Protein AF-A0A2W6DQT3-F1 (afdb_monomer_lite)

Radius of gyration: 21.98 Å; chains: 1; bounding box: 51×30×60 Å

Foldseek 3Di:
DPDLDDQPVPDPPDDPPPPVPDDDPVVVVVVVVVVVVSVVRVVVSVVVVLVVLVVVLVVLLVLDAPQDDRDPPRPDCCPDPVSLVVSLVSQQVSQQVNVPPVGPVCPSNVVSVVSVVRRD

Secondary structure (DSSP, 8-state):
----PPPTTS-TTS------S---TTTHHHHHHHHHHHHHHHHHHHHHHHHHHHHHHHHHHHTSPPSSS--TT-SS---SHHHHHHHHHHHHHHHHHHT-TT--TTHHHHHHHHHHHHH-

Structure (mmCIF, N/CA/C/O backbone):
data_AF-A0A2W6DQT3-F1
#
_entry.id   AF-A0A2W6DQT3-F1
#
loop_
_atom_site.group_PDB
_atom_site.id
_atom_site.type_symbol
_atom_site.label_atom_id
_atom_site.label_alt_id
_atom_site.label_comp_id
_atom_site.label_asym_id
_atom_site.label_entity_id
_atom_sit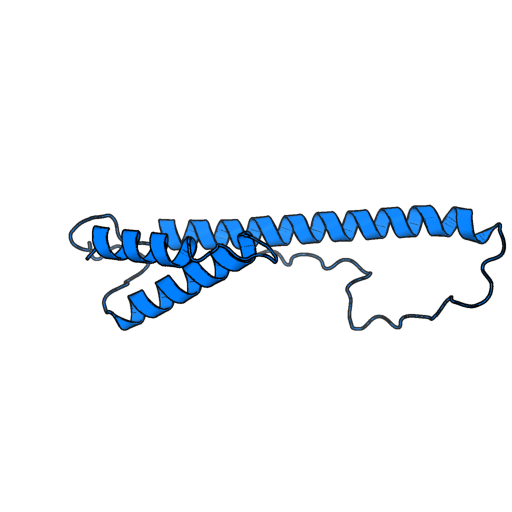e.label_seq_id
_atom_site.pdbx_PDB_ins_code
_atom_site.Cartn_x
_atom_site.Cartn_y
_atom_site.Cartn_z
_atom_site.occupancy
_atom_site.B_iso_or_equiv
_atom_site.auth_seq_id
_atom_site.auth_comp_id
_atom_site.auth_asym_id
_atom_site.auth_atom_id
_atom_site.pdbx_PDB_model_num
ATOM 1 N N . MET A 1 1 ? 1.498 -17.001 -1.749 1.00 50.97 1 MET A N 1
ATOM 2 C CA . MET A 1 1 ? 1.826 -15.772 -2.486 1.00 50.97 1 MET A CA 1
ATOM 3 C C . MET A 1 1 ? 2.850 -16.181 -3.510 1.00 50.97 1 MET A C 1
ATOM 5 O O . MET A 1 1 ? 3.895 -16.683 -3.109 1.00 50.97 1 MET A O 1
ATOM 9 N N . ASP A 1 2 ? 2.492 -16.089 -4.783 1.00 65.75 2 ASP A N 1
ATOM 10 C CA . ASP A 1 2 ? 3.450 -16.316 -5.859 1.00 65.75 2 ASP A CA 1
ATOM 11 C C . ASP A 1 2 ? 4.419 -15.129 -5.896 1.00 65.75 2 ASP A C 1
ATOM 13 O O . ASP A 1 2 ? 4.039 -13.994 -5.608 1.00 65.75 2 ASP A O 1
ATOM 17 N N . GLU A 1 3 ? 5.689 -15.400 -6.170 1.00 76.62 3 GLU A N 1
ATOM 18 C CA . GLU A 1 3 ? 6.731 -14.378 -6.208 1.00 76.62 3 GLU A CA 1
ATOM 19 C C . GLU A 1 3 ? 6.451 -13.388 -7.350 1.00 76.62 3 GLU A C 1
ATOM 21 O O . GLU A 1 3 ? 6.207 -13.799 -8.486 1.00 76.62 3 GLU A O 1
ATOM 26 N N . ILE A 1 4 ? 6.458 -12.080 -7.059 1.00 74.00 4 ILE A N 1
ATOM 27 C CA . ILE A 1 4 ? 6.251 -11.051 -8.085 1.00 74.00 4 ILE A CA 1
ATOM 28 C C . ILE A 1 4 ? 7.560 -10.934 -8.875 1.00 74.00 4 ILE A C 1
ATOM 30 O O . ILE A 1 4 ? 8.560 -10.488 -8.310 1.00 74.00 4 ILE A O 1
ATOM 34 N N . PRO A 1 5 ? 7.590 -11.314 -10.164 1.00 75.88 5 PRO A N 1
ATOM 35 C CA . PRO A 1 5 ? 8.828 -11.315 -10.927 1.00 75.88 5 PRO A CA 1
ATOM 36 C C . PRO A 1 5 ? 9.336 -9.881 -11.099 1.00 75.88 5 PRO A C 1
ATOM 38 O O . PRO A 1 5 ? 8.627 -9.024 -11.633 1.00 75.88 5 PRO A O 1
ATOM 41 N N . VAL A 1 6 ? 10.562 -9.633 -10.641 1.00 77.31 6 VAL A N 1
ATOM 42 C CA . VAL A 1 6 ? 11.218 -8.325 -10.727 1.00 77.31 6 VAL A CA 1
ATOM 43 C C . VAL A 1 6 ? 11.706 -8.094 -12.165 1.00 77.31 6 VAL A C 1
ATOM 45 O O . VAL A 1 6 ? 12.397 -8.956 -12.711 1.00 77.31 6 VAL A O 1
ATOM 48 N N . PRO A 1 7 ? 11.384 -6.948 -12.797 1.00 77.56 7 PRO A N 1
ATOM 49 C CA . PRO A 1 7 ? 11.905 -6.593 -14.112 1.00 77.56 7 PRO A CA 1
ATOM 50 C C . PRO A 1 7 ? 13.430 -6.606 -14.140 1.00 77.56 7 PRO A C 1
ATOM 52 O O . PRO A 1 7 ? 14.082 -6.080 -13.238 1.00 77.56 7 PRO A O 1
ATOM 55 N N . HIS A 1 8 ? 14.009 -7.101 -15.233 1.00 72.88 8 HIS A N 1
ATOM 56 C CA . HIS A 1 8 ? 15.462 -7.244 -15.386 1.00 72.88 8 HIS A CA 1
ATOM 57 C C . HIS A 1 8 ? 16.257 -5.926 -15.283 1.00 72.88 8 HIS A C 1
ATOM 59 O O . HIS A 1 8 ? 17.477 -5.947 -15.116 1.00 72.88 8 HIS A O 1
ATOM 65 N N . MET A 1 9 ? 15.608 -4.766 -15.427 1.00 68.00 9 MET A N 1
ATOM 66 C CA . MET A 1 9 ? 16.245 -3.459 -15.212 1.00 68.00 9 MET A CA 1
ATOM 67 C C . MET A 1 9 ? 16.345 -3.039 -13.743 1.00 68.00 9 MET A C 1
ATOM 69 O O . MET A 1 9 ? 17.142 -2.158 -13.435 1.00 68.00 9 MET A O 1
ATOM 73 N N . LEU A 1 10 ? 15.531 -3.619 -12.862 1.00 66.62 10 LEU A N 1
ATOM 74 C CA . LEU A 1 10 ? 15.482 -3.285 -11.437 1.00 66.62 10 LEU A CA 1
ATOM 75 C C . LEU A 1 10 ? 16.276 -4.282 -10.579 1.00 66.62 10 LEU A C 1
ATOM 77 O O . LEU A 1 10 ? 16.269 -4.171 -9.356 1.00 66.62 10 LEU A O 1
ATOM 81 N N . ASP A 1 11 ? 16.953 -5.239 -11.215 1.00 70.56 11 ASP A N 1
ATOM 82 C CA . ASP A 1 11 ? 17.816 -6.219 -10.564 1.00 70.56 11 ASP A CA 1
ATOM 83 C C . ASP A 1 11 ? 19.112 -5.546 -10.050 1.00 70.56 11 ASP A C 1
ATOM 85 O O . ASP A 1 11 ? 19.916 -5.074 -10.865 1.00 70.56 11 ASP A O 1
ATOM 89 N N . PRO A 1 12 ? 19.330 -5.476 -8.720 1.00 59.38 12 PRO A N 1
ATOM 90 C CA . PRO A 1 12 ? 20.495 -4.820 -8.130 1.00 59.38 12 PRO A CA 1
ATOM 91 C C . PRO A 1 12 ? 21.811 -5.573 -8.377 1.00 59.38 12 PRO A C 1
ATOM 93 O O . PRO A 1 12 ? 22.876 -4.960 -8.282 1.00 59.38 12 PRO A O 1
ATOM 96 N N . ASP A 1 13 ? 21.757 -6.864 -8.715 1.00 66.94 13 ASP A N 1
ATOM 97 C CA . ASP A 1 13 ? 22.940 -7.703 -8.944 1.00 66.94 13 ASP A CA 1
ATOM 98 C C . ASP A 1 13 ? 23.431 -7.636 -10.399 1.00 66.94 13 ASP A C 1
ATOM 100 O O . ASP A 1 13 ? 24.479 -8.190 -10.760 1.00 66.94 13 ASP A O 1
ATOM 104 N N . ARG A 1 14 ? 22.707 -6.915 -11.262 1.00 56.62 14 ARG A N 1
ATOM 105 C CA . ARG A 1 14 ? 23.090 -6.751 -12.658 1.00 56.62 14 ARG A CA 1
ATOM 106 C C . ARG A 1 14 ? 24.234 -5.747 -12.790 1.00 56.62 14 ARG A C 1
ATOM 108 O O . ARG A 1 14 ? 24.107 -4.564 -12.483 1.00 56.62 14 ARG A O 1
ATOM 115 N N . LEU A 1 15 ? 25.345 -6.202 -13.371 1.00 49.56 15 LEU A N 1
ATOM 116 C CA . LEU A 1 15 ? 26.409 -5.323 -13.856 1.00 49.56 15 LEU A CA 1
ATOM 117 C C . LEU A 1 15 ? 25.833 -4.364 -14.908 1.00 49.56 15 LEU A C 1
ATOM 119 O O . LEU A 1 15 ? 25.574 -4.756 -16.049 1.00 49.56 15 LEU A O 1
ATOM 123 N N . VAL A 1 16 ? 25.641 -3.099 -14.530 1.00 55.34 16 VAL A N 1
ATOM 124 C CA . VAL A 1 16 ? 25.334 -2.015 -15.468 1.00 55.34 16 VAL A CA 1
ATOM 125 C C . VAL A 1 16 ? 26.576 -1.797 -16.325 1.00 55.34 16 VAL A C 1
ATOM 127 O O . VAL A 1 16 ? 27.489 -1.051 -15.969 1.00 55.34 16 VAL A O 1
ATOM 130 N N . VAL A 1 17 ? 26.648 -2.496 -17.456 1.00 54.97 17 VAL A N 1
ATOM 131 C CA . VAL A 1 17 ? 27.634 -2.191 -18.489 1.00 54.97 17 VAL A CA 1
ATOM 132 C C . VAL A 1 17 ? 27.280 -0.798 -19.001 1.00 54.97 17 VAL A C 1
ATOM 134 O O . VAL A 1 17 ? 26.250 -0.604 -19.640 1.00 54.97 17 VAL A O 1
ATOM 137 N N . ASN A 1 18 ? 28.091 0.196 -18.636 1.00 46.25 18 ASN A N 1
ATOM 138 C CA . ASN A 1 18 ? 27.962 1.572 -19.106 1.00 46.25 18 ASN A CA 1
ATOM 139 C C . ASN A 1 18 ? 28.207 1.613 -20.623 1.00 46.25 18 ASN A C 1
ATOM 141 O O . ASN A 1 18 ? 29.304 1.936 -21.073 1.00 46.25 18 ASN A O 1
ATOM 145 N N . SER A 1 19 ? 27.179 1.339 -21.421 1.00 52.25 19 SER A N 1
ATOM 146 C CA . SER A 1 19 ? 27.171 1.544 -22.875 1.00 52.25 19 SER A CA 1
ATOM 147 C C . SER A 1 19 ? 27.017 3.032 -23.216 1.00 52.25 19 SER A C 1
ATOM 149 O O . SER A 1 19 ? 26.178 3.419 -24.015 1.00 52.25 19 SER A O 1
ATOM 151 N N . ARG A 1 20 ? 27.763 3.914 -22.540 1.00 51.09 20 ARG A N 1
ATOM 152 C CA . ARG A 1 20 ? 27.686 5.371 -22.752 1.00 51.09 20 ARG A CA 1
ATOM 153 C C . ARG A 1 20 ? 28.693 5.880 -23.790 1.00 51.09 20 ARG A C 1
ATOM 155 O O . ARG A 1 20 ? 28.762 7.085 -24.008 1.00 51.09 20 ARG A O 1
ATOM 162 N N . GLY A 1 21 ? 29.473 4.987 -24.395 1.00 49.69 21 GLY A N 1
ATOM 163 C CA . GLY A 1 21 ? 30.386 5.290 -25.494 1.00 49.69 21 GLY A CA 1
ATOM 164 C C . GLY A 1 21 ? 29.918 4.596 -26.768 1.00 49.69 21 GLY A C 1
ATOM 165 O O . GLY A 1 21 ? 29.832 3.375 -26.779 1.00 49.69 21 GLY A O 1
ATOM 166 N N . ASP A 1 22 ? 29.638 5.392 -27.798 1.00 50.28 22 ASP A N 1
ATOM 167 C CA . ASP A 1 22 ? 29.452 4.999 -29.201 1.00 50.28 22 ASP A CA 1
ATOM 168 C C . ASP A 1 22 ? 28.248 4.104 -29.540 1.00 50.28 22 ASP A C 1
ATOM 170 O O . ASP A 1 22 ? 28.409 2.962 -29.950 1.00 50.28 22 ASP A O 1
ATOM 174 N N . PHE A 1 23 ? 27.034 4.663 -29.490 1.00 51.94 23 PHE A N 1
ATOM 175 C CA . PHE A 1 23 ? 25.942 4.150 -30.326 1.00 51.94 23 PHE A CA 1
ATOM 176 C C . PHE A 1 23 ? 25.968 4.890 -31.664 1.00 51.94 23 PHE A C 1
ATOM 178 O O . PHE A 1 23 ? 25.593 6.063 -31.746 1.00 51.94 23 PHE A O 1
ATOM 185 N N . ALA A 1 24 ? 26.456 4.223 -32.707 1.00 55.69 24 ALA A N 1
ATOM 186 C CA . ALA A 1 24 ? 26.264 4.681 -34.079 1.00 55.69 24 ALA A CA 1
ATOM 187 C C . ALA A 1 24 ? 24.774 4.549 -34.461 1.00 55.69 24 ALA A C 1
ATOM 189 O O . ALA A 1 24 ? 24.060 3.738 -33.876 1.00 55.69 24 ALA A O 1
ATOM 190 N N . ASP A 1 25 ? 24.299 5.295 -35.466 1.00 56.62 25 ASP A N 1
ATOM 191 C CA . ASP A 1 25 ? 22.885 5.344 -35.911 1.00 56.62 25 ASP A CA 1
ATOM 192 C C . ASP A 1 25 ? 22.205 3.969 -36.136 1.00 56.62 25 ASP A C 1
ATOM 194 O O . ASP A 1 25 ? 20.979 3.884 -36.133 1.00 56.62 25 ASP A O 1
ATOM 198 N N . HIS A 1 26 ? 22.965 2.882 -36.328 1.00 52.19 26 HIS A N 1
ATOM 199 C CA . HIS A 1 26 ? 22.420 1.521 -36.453 1.00 52.19 26 HIS A CA 1
ATOM 200 C C . HIS A 1 26 ? 21.992 0.887 -35.117 1.00 52.19 26 HIS A C 1
ATOM 202 O O . HIS A 1 26 ? 21.087 0.057 -35.120 1.00 52.19 26 HIS A O 1
ATOM 208 N N . ASP A 1 27 ? 22.553 1.310 -33.982 1.00 57.47 27 ASP A N 1
ATOM 209 C CA . ASP A 1 27 ? 22.214 0.756 -32.663 1.00 57.47 27 ASP A CA 1
ATOM 210 C C . ASP A 1 27 ? 20.935 1.370 -32.070 1.00 57.47 27 ASP A C 1
ATOM 212 O O . ASP A 1 27 ? 20.284 0.772 -31.212 1.00 57.47 27 ASP A O 1
ATOM 216 N N . GLN A 1 28 ? 20.516 2.551 -32.542 1.00 58.19 28 GLN A N 1
ATOM 217 C CA . GLN A 1 28 ? 19.268 3.180 -32.090 1.00 58.19 28 GLN A CA 1
ATOM 218 C C . GLN A 1 28 ? 18.028 2.351 -32.447 1.00 58.19 28 GLN A C 1
ATOM 220 O O . GLN A 1 28 ? 17.070 2.326 -31.671 1.00 58.19 28 GLN A O 1
ATOM 225 N N . ALA A 1 29 ? 18.047 1.657 -33.591 1.00 63.34 29 ALA A N 1
ATOM 226 C CA . ALA A 1 29 ? 16.924 0.843 -34.050 1.00 63.34 29 ALA A CA 1
ATOM 227 C C . ALA A 1 29 ? 16.665 -0.378 -33.148 1.00 63.34 29 ALA A C 1
ATOM 229 O O . ALA A 1 29 ? 15.515 -0.788 -33.005 1.00 63.34 29 ALA A O 1
ATOM 230 N N . GLU A 1 30 ? 17.703 -0.926 -32.510 1.00 66.44 30 GLU A N 1
ATOM 231 C CA . GLU A 1 30 ? 17.581 -2.028 -31.544 1.00 66.44 30 GLU A CA 1
ATOM 232 C C . GLU A 1 30 ? 17.394 -1.517 -30.106 1.00 66.44 30 GLU A C 1
ATOM 234 O O . GLU A 1 30 ? 16.673 -2.123 -29.313 1.00 66.44 30 GLU A O 1
ATOM 239 N N . PHE A 1 31 ? 17.965 -0.356 -29.769 1.00 71.38 31 PHE A N 1
ATOM 240 C CA . PHE A 1 31 ? 17.853 0.238 -28.436 1.00 71.38 31 PHE A CA 1
ATOM 241 C C . PHE A 1 31 ? 16.427 0.683 -28.080 1.00 71.38 31 PHE A C 1
ATOM 243 O O . PHE A 1 31 ? 15.979 0.464 -26.952 1.00 71.38 31 PHE A O 1
ATOM 250 N N . VAL A 1 32 ? 15.698 1.297 -29.019 1.00 76.88 32 VAL A N 1
ATOM 251 C CA . VAL A 1 32 ? 14.342 1.815 -28.758 1.00 76.88 32 VAL A CA 1
ATOM 252 C C . VAL A 1 32 ? 13.366 0.698 -28.347 1.00 76.88 32 VAL A C 1
ATOM 254 O O . VAL A 1 32 ? 12.770 0.826 -27.276 1.00 76.88 32 VAL A O 1
ATOM 257 N N . PRO A 1 33 ? 13.253 -0.432 -29.077 1.00 80.38 33 PRO A N 1
ATOM 258 C CA . PRO A 1 33 ? 12.417 -1.558 -28.654 1.00 80.38 33 PRO A CA 1
ATOM 259 C C . PRO A 1 33 ? 12.805 -2.137 -27.287 1.00 80.38 33 PRO A C 1
ATOM 261 O O . PRO A 1 33 ? 11.936 -2.542 -26.513 1.00 80.38 33 PRO A O 1
ATOM 264 N N . HIS A 1 34 ? 14.102 -2.172 -26.961 1.00 77.56 34 HIS A N 1
ATOM 265 C CA . HIS A 1 34 ? 14.566 -2.634 -25.652 1.00 77.56 34 HIS A CA 1
ATOM 266 C C . HIS A 1 34 ? 14.136 -1.697 -24.521 1.00 77.56 34 HIS A C 1
ATOM 268 O O . HIS A 1 34 ? 13.682 -2.173 -23.478 1.00 77.56 34 HIS A O 1
ATOM 274 N N . LEU A 1 35 ? 14.231 -0.383 -24.729 1.00 79.56 35 LEU A N 1
ATOM 275 C CA . LEU A 1 35 ? 13.775 0.612 -23.763 1.00 79.56 35 LEU A CA 1
ATOM 276 C C . LEU A 1 35 ? 12.252 0.566 -23.580 1.00 79.56 35 LEU A C 1
ATOM 278 O O . LEU A 1 35 ? 11.776 0.582 -22.447 1.00 79.56 35 LEU A O 1
ATOM 282 N N . GLU A 1 36 ? 11.491 0.468 -24.672 1.00 84.06 36 GLU A N 1
ATOM 283 C CA . GLU A 1 36 ? 10.031 0.328 -24.629 1.00 84.06 36 GLU A CA 1
ATOM 284 C C . GLU A 1 36 ? 9.610 -0.922 -23.855 1.00 84.06 36 GLU A C 1
ATOM 286 O O . GLU A 1 36 ? 8.735 -0.851 -22.988 1.00 84.06 36 GLU A O 1
ATOM 291 N N . ASN A 1 37 ? 10.263 -2.059 -24.119 1.00 83.19 37 ASN A N 1
ATOM 292 C CA . ASN A 1 37 ? 9.974 -3.292 -23.399 1.00 83.19 37 ASN A CA 1
ATOM 293 C C . ASN A 1 37 ? 10.261 -3.147 -21.901 1.00 83.19 37 ASN A C 1
ATOM 295 O O . ASN A 1 37 ? 9.439 -3.527 -21.072 1.00 83.19 37 ASN A O 1
ATOM 299 N N . ALA A 1 38 ? 11.394 -2.546 -21.550 1.00 80.75 38 ALA A N 1
ATOM 300 C CA . ALA A 1 38 ? 11.784 -2.394 -20.161 1.00 80.75 38 ALA A CA 1
ATOM 301 C C . ALA A 1 38 ? 10.911 -1.388 -19.388 1.00 80.75 38 ALA A C 1
ATOM 303 O O . ALA A 1 38 ? 10.615 -1.597 -18.208 1.00 80.75 38 ALA A O 1
ATOM 304 N N . LEU A 1 39 ? 10.455 -0.318 -20.049 1.00 86.56 39 LEU A N 1
ATOM 305 C CA . LEU A 1 39 ? 9.451 0.597 -19.504 1.00 86.56 39 LEU A CA 1
ATOM 306 C C . LEU A 1 39 ? 8.129 -0.130 -19.256 1.00 86.56 39 LEU A C 1
ATOM 308 O O . LEU A 1 39 ? 7.567 -0.013 -18.169 1.00 86.56 39 LEU A O 1
ATOM 312 N N . ARG A 1 40 ? 7.665 -0.926 -20.226 1.00 89.06 40 ARG A N 1
ATOM 313 C CA . ARG A 1 40 ? 6.445 -1.726 -20.087 1.00 89.06 40 ARG A CA 1
ATOM 314 C C . ARG A 1 40 ? 6.536 -2.701 -18.914 1.00 89.06 40 ARG A C 1
ATOM 316 O O . ARG A 1 40 ? 5.654 -2.681 -18.063 1.00 89.06 40 ARG A O 1
ATOM 323 N N . GLU A 1 41 ? 7.606 -3.491 -18.830 1.00 86.62 41 GLU A N 1
ATOM 324 C CA . GLU A 1 41 ? 7.825 -4.435 -17.724 1.00 86.62 41 GLU A CA 1
ATOM 325 C C . GLU A 1 41 ? 7.839 -3.723 -16.365 1.00 86.62 41 GLU A C 1
ATOM 327 O O . GLU A 1 41 ? 7.237 -4.198 -15.403 1.00 86.62 41 GLU A O 1
ATOM 332 N N . SER A 1 42 ? 8.468 -2.547 -16.287 1.00 86.19 42 SER A N 1
ATOM 333 C CA . SER A 1 42 ? 8.516 -1.748 -15.056 1.00 86.19 42 SER A CA 1
ATOM 334 C C . SER A 1 42 ? 7.138 -1.210 -14.660 1.00 86.19 42 SER A C 1
ATOM 336 O O . SER A 1 42 ? 6.776 -1.250 -13.483 1.00 86.19 42 SER A O 1
ATOM 338 N N . CYS A 1 43 ? 6.344 -0.742 -15.627 1.00 89.69 43 CYS A N 1
ATOM 339 C CA . CYS A 1 43 ? 4.970 -0.307 -15.387 1.00 89.69 43 CYS A CA 1
ATOM 340 C C . CYS A 1 43 ? 4.071 -1.468 -14.943 1.00 89.69 43 CYS A C 1
ATOM 342 O O . CYS A 1 43 ? 3.311 -1.309 -13.990 1.00 89.69 43 CYS A O 1
ATOM 344 N N . GLU A 1 44 ? 4.169 -2.631 -15.589 1.00 91.25 44 GLU A N 1
ATOM 345 C CA . GLU A 1 44 ? 3.409 -3.830 -15.212 1.00 91.25 44 GLU A CA 1
ATOM 346 C C . GLU A 1 44 ? 3.779 -4.313 -13.805 1.00 91.25 44 GLU A C 1
ATOM 348 O O . GLU A 1 44 ? 2.900 -4.638 -13.006 1.00 91.25 44 GLU A O 1
ATOM 353 N N . TYR A 1 45 ? 5.069 -4.310 -13.469 1.00 87.25 45 TYR A N 1
ATOM 354 C CA . TYR A 1 45 ? 5.541 -4.638 -12.128 1.00 87.25 45 TYR A CA 1
ATOM 355 C C . TYR A 1 45 ? 5.010 -3.660 -11.075 1.00 87.25 45 TYR A C 1
ATOM 357 O O . TYR A 1 45 ? 4.456 -4.088 -10.062 1.00 87.25 45 TYR A O 1
ATOM 365 N N . GLY A 1 46 ? 5.097 -2.352 -11.338 1.00 88.44 46 GLY A N 1
ATOM 366 C CA . GLY A 1 46 ? 4.541 -1.324 -10.457 1.00 88.44 46 GLY A CA 1
ATOM 367 C C . GLY A 1 46 ? 3.031 -1.481 -10.254 1.00 88.44 46 GLY A C 1
ATOM 368 O O . GLY A 1 46 ? 2.549 -1.386 -9.128 1.00 88.44 46 GLY A O 1
ATOM 369 N N . GLN A 1 47 ? 2.287 -1.804 -11.317 1.00 90.12 47 GLN A N 1
ATOM 370 C CA . GLN A 1 47 ? 0.858 -2.101 -11.218 1.00 90.12 47 GLN A CA 1
ATOM 371 C C . GLN A 1 47 ? 0.595 -3.325 -10.339 1.00 90.12 47 GLN A C 1
ATOM 373 O O . GLN A 1 47 ? -0.288 -3.264 -9.490 1.00 90.12 47 GLN A O 1
ATOM 378 N N . ARG A 1 48 ? 1.347 -4.421 -10.488 1.00 91.12 48 ARG A N 1
ATOM 379 C CA . ARG A 1 48 ? 1.171 -5.611 -9.634 1.00 91.12 48 ARG A CA 1
ATOM 380 C C . ARG A 1 48 ? 1.426 -5.298 -8.164 1.00 91.12 48 ARG A C 1
ATOM 382 O O . ARG A 1 48 ? 0.589 -5.634 -7.335 1.00 91.12 48 ARG A O 1
ATOM 389 N N . LEU A 1 49 ? 2.516 -4.595 -7.852 1.00 89.81 49 LEU A N 1
ATOM 390 C CA . LEU A 1 49 ? 2.808 -4.160 -6.482 1.00 89.81 49 LEU A CA 1
ATOM 391 C C . LEU A 1 49 ? 1.677 -3.312 -5.896 1.00 89.81 49 LEU A C 1
ATOM 393 O O . LEU A 1 49 ? 1.289 -3.512 -4.749 1.00 89.81 49 LEU A O 1
ATOM 397 N N . TRP A 1 50 ? 1.130 -2.394 -6.692 1.00 91.31 50 TRP A N 1
ATOM 398 C CA . TRP A 1 50 ? 0.001 -1.571 -6.273 1.00 91.31 50 TRP A CA 1
ATOM 399 C C . TRP A 1 50 ? -1.228 -2.410 -5.908 1.00 91.31 50 TRP A C 1
ATOM 401 O O . TRP A 1 50 ? -1.821 -2.200 -4.854 1.00 91.31 50 TRP A O 1
ATOM 411 N N . HIS A 1 51 ? -1.592 -3.379 -6.753 1.00 92.81 51 HIS A N 1
ATOM 412 C CA . HIS A 1 51 ? -2.740 -4.256 -6.503 1.00 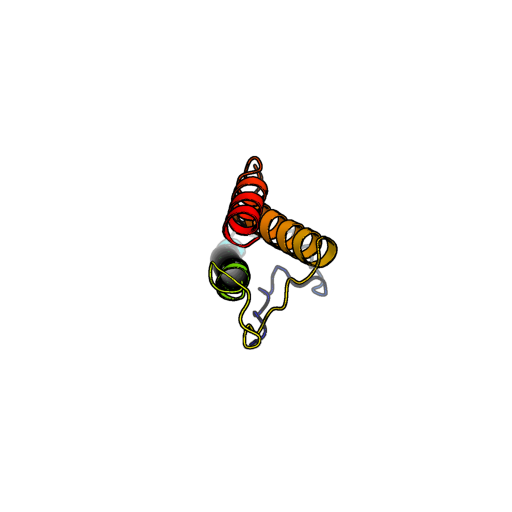92.81 51 HIS A CA 1
ATOM 413 C C . HIS A 1 51 ? -2.533 -5.138 -5.266 1.00 92.81 51 HIS A C 1
ATOM 415 O O . HIS A 1 51 ? -3.470 -5.325 -4.497 1.00 92.81 51 HIS A O 1
ATOM 421 N N . GLU A 1 52 ? -1.321 -5.646 -5.042 1.00 92.31 52 GLU A N 1
ATOM 422 C CA . GLU A 1 52 ? -1.003 -6.441 -3.850 1.00 92.31 52 GLU A CA 1
ATOM 423 C C . GLU A 1 52 ? -1.086 -5.597 -2.568 1.00 92.31 52 GLU A C 1
ATOM 425 O O . GLU A 1 52 ? -1.676 -6.027 -1.578 1.00 92.31 52 GLU A O 1
ATOM 430 N N . LEU A 1 53 ? -0.576 -4.359 -2.581 1.00 91.56 53 LEU A N 1
ATOM 431 C CA . LEU A 1 53 ? -0.713 -3.440 -1.443 1.00 91.56 53 LEU A CA 1
ATOM 432 C C . LEU A 1 53 ? -2.180 -3.090 -1.157 1.00 91.56 53 LEU A C 1
ATOM 434 O O . LEU A 1 53 ? -2.585 -3.049 0.007 1.00 91.56 53 LEU A O 1
ATOM 438 N N . ASP A 1 54 ? -2.982 -2.874 -2.200 1.00 92.25 54 ASP A N 1
ATOM 439 C CA . ASP A 1 54 ? -4.418 -2.635 -2.057 1.00 92.25 54 ASP A CA 1
ATOM 440 C C . ASP A 1 54 ? -5.156 -3.866 -1.506 1.00 92.25 54 ASP A C 1
ATOM 442 O O . ASP A 1 54 ? -5.993 -3.742 -0.612 1.00 92.25 54 ASP A O 1
ATOM 446 N N . ALA A 1 55 ? -4.782 -5.071 -1.946 1.00 92.25 55 ALA A N 1
ATOM 447 C CA . ALA A 1 55 ? -5.315 -6.318 -1.406 1.00 92.25 55 ALA A CA 1
ATOM 448 C C . ALA A 1 55 ? -4.984 -6.489 0.086 1.00 92.25 55 ALA A C 1
ATOM 450 O O . ALA A 1 55 ? -5.847 -6.905 0.860 1.00 92.25 55 ALA A O 1
ATOM 451 N N . VAL A 1 56 ? -3.775 -6.115 0.524 1.00 91.06 56 VAL A N 1
ATOM 452 C CA . VAL A 1 56 ? -3.412 -6.110 1.953 1.00 91.06 56 VAL A CA 1
ATOM 453 C C . VAL A 1 56 ? -4.237 -5.080 2.727 1.00 91.06 56 VAL A C 1
ATOM 455 O O . VAL A 1 56 ? -4.722 -5.390 3.816 1.00 91.06 56 VAL A O 1
ATOM 458 N N . ARG A 1 57 ? -4.444 -3.875 2.180 1.00 91.19 57 ARG A N 1
ATOM 459 C CA . ARG A 1 57 ? -5.320 -2.864 2.794 1.00 91.19 57 ARG A CA 1
ATOM 460 C C . ARG A 1 57 ? -6.748 -3.393 2.964 1.00 91.19 57 ARG A C 1
ATOM 462 O O . ARG A 1 57 ? -7.315 -3.264 4.047 1.00 91.19 57 ARG A O 1
ATOM 469 N N . ALA A 1 58 ? -7.301 -4.027 1.931 1.00 89.81 58 ALA A N 1
ATOM 470 C CA . ALA A 1 58 ? -8.624 -4.644 1.980 1.00 89.81 58 ALA A CA 1
ATOM 471 C C . ALA A 1 58 ? -8.687 -5.788 3.006 1.00 89.81 58 ALA A C 1
ATOM 473 O O . ALA A 1 58 ? -9.622 -5.847 3.802 1.00 89.81 58 ALA A O 1
ATOM 474 N N . TYR A 1 59 ? -7.665 -6.647 3.049 1.00 89.00 59 TYR A N 1
ATOM 475 C CA . TYR A 1 59 ? -7.554 -7.713 4.043 1.00 89.00 59 TYR A CA 1
ATOM 476 C C . TYR A 1 59 ? -7.539 -7.164 5.474 1.00 89.00 59 TYR A C 1
ATOM 478 O O . TYR A 1 59 ? -8.213 -7.708 6.342 1.00 89.00 59 TYR A O 1
ATOM 486 N N . LEU A 1 60 ? -6.811 -6.073 5.738 1.00 88.50 60 LEU A N 1
ATOM 487 C CA . LEU A 1 60 ? -6.776 -5.470 7.072 1.00 88.50 60 LEU A CA 1
ATOM 488 C C . LEU A 1 60 ? -8.162 -5.023 7.545 1.00 88.50 60 LEU A C 1
ATOM 490 O O . LEU A 1 60 ? -8.454 -5.204 8.725 1.00 88.50 60 LEU A O 1
ATOM 494 N N . LEU A 1 61 ? -9.003 -4.495 6.652 1.00 87.19 61 LEU A N 1
ATOM 495 C CA . LEU A 1 61 ? -10.389 -4.124 6.960 1.00 87.19 61 LEU A CA 1
ATOM 496 C C . LEU A 1 61 ? -11.293 -5.345 7.141 1.00 87.19 61 LEU A C 1
ATOM 498 O O . LEU A 1 61 ? -12.048 -5.402 8.109 1.00 87.19 61 LEU A O 1
ATOM 502 N N . ASP A 1 62 ? -11.202 -6.325 6.240 1.00 85.06 62 ASP A N 1
ATOM 503 C CA . ASP A 1 62 ? -12.009 -7.553 6.293 1.00 85.06 62 ASP A CA 1
ATOM 504 C C . ASP A 1 62 ? -11.681 -8.405 7.528 1.00 85.06 62 ASP A C 1
ATOM 506 O O . ASP A 1 62 ? -12.538 -9.066 8.107 1.00 85.06 62 ASP A O 1
ATOM 510 N N . SER A 1 63 ? -10.433 -8.328 7.988 1.00 82.31 63 SER A N 1
ATOM 511 C CA . SER A 1 63 ? -9.972 -9.032 9.178 1.00 82.31 63 SER A CA 1
ATOM 512 C C . SER A 1 63 ? -10.509 -8.449 10.490 1.00 82.31 63 SER A C 1
ATOM 514 O O . SER A 1 63 ? -10.423 -9.110 11.528 1.00 82.31 63 SER A O 1
ATOM 516 N N . LEU A 1 64 ? -11.059 -7.229 10.473 1.00 81.25 64 LEU A N 1
ATOM 517 C CA . LEU A 1 64 ? -11.597 -6.601 11.674 1.00 81.25 64 LEU A CA 1
ATOM 518 C C . LEU A 1 64 ? -12.819 -7.371 12.201 1.00 81.25 64 LEU A C 1
ATOM 520 O O . LEU A 1 64 ? -13.700 -7.747 11.424 1.00 81.25 64 LEU A O 1
ATOM 524 N N . PRO A 1 65 ? -12.950 -7.528 13.532 1.00 73.44 65 PRO A N 1
ATOM 525 C CA . PRO A 1 65 ? -14.112 -8.184 14.123 1.00 73.44 65 PRO A CA 1
ATOM 526 C C . PRO A 1 65 ? -15.393 -7.426 13.755 1.00 73.44 65 PRO A C 1
ATOM 528 O O . PRO A 1 65 ? -15.365 -6.194 13.763 1.00 73.44 65 PRO A O 1
ATOM 531 N N . PRO A 1 66 ? -16.514 -8.108 13.453 1.00 71.12 66 PRO A N 1
ATOM 532 C CA . PRO A 1 66 ? -17.758 -7.450 13.057 1.00 71.12 66 PRO A CA 1
ATOM 533 C C . PRO A 1 66 ? -18.172 -6.378 14.072 1.00 71.12 66 PRO A C 1
ATOM 535 O O . PRO A 1 66 ? -17.962 -6.547 15.272 1.00 71.12 66 PRO A O 1
ATOM 538 N N . ALA A 1 67 ? -18.763 -5.280 13.590 1.00 65.25 67 ALA A N 1
ATOM 539 C CA . ALA A 1 67 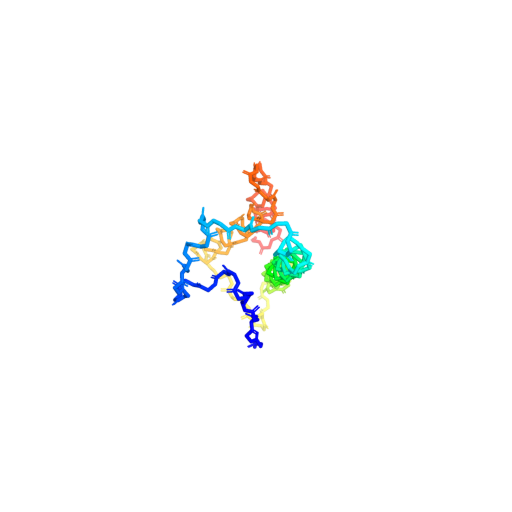? -19.209 -4.183 14.446 1.00 65.25 67 ALA A CA 1
ATOM 540 C C . ALA A 1 67 ? -20.195 -4.695 15.515 1.00 65.25 67 ALA A C 1
ATOM 542 O O . ALA A 1 67 ? -21.259 -5.224 15.187 1.00 65.25 67 ALA A O 1
ATOM 543 N N . GLY A 1 68 ? -19.821 -4.563 16.791 1.00 61.12 68 GLY A N 1
ATOM 544 C CA . GLY A 1 68 ? -20.558 -5.117 17.927 1.00 61.12 68 GLY A CA 1
ATOM 545 C C . GLY A 1 68 ? -19.664 -5.898 18.902 1.00 61.12 68 GLY A C 1
ATOM 546 O O . GLY A 1 68 ? -18.444 -5.922 18.748 1.00 61.12 68 GLY A O 1
ATOM 547 N N . PRO A 1 69 ? -20.245 -6.527 19.942 1.00 57.31 69 PRO A N 1
ATOM 548 C CA . PRO A 1 69 ? -19.474 -7.259 20.942 1.00 57.31 69 PRO A CA 1
ATOM 549 C C . PRO A 1 69 ? -18.702 -8.406 20.284 1.00 57.31 69 PRO A C 1
ATOM 551 O O . PRO A 1 69 ? -19.291 -9.254 19.611 1.00 57.31 69 PRO A O 1
ATOM 554 N N . SER A 1 70 ? -17.383 -8.421 20.488 1.00 56.00 70 SER A N 1
ATOM 555 C CA . SER A 1 70 ? -16.452 -9.339 19.832 1.00 56.00 70 SER A CA 1
ATOM 556 C C . SER A 1 70 ? -16.887 -10.795 20.013 1.00 56.00 70 SER A C 1
ATOM 558 O O . SER A 1 70 ? -16.862 -11.337 21.121 1.00 56.00 70 SER A O 1
ATOM 560 N N . THR A 1 71 ? -17.265 -11.457 18.921 1.00 54.31 71 THR A N 1
ATOM 561 C CA . THR A 1 71 ? -17.463 -12.907 18.925 1.00 54.31 71 THR A CA 1
ATOM 562 C C . THR A 1 71 ? -16.102 -13.608 18.951 1.00 54.31 71 THR A C 1
ATOM 564 O O . THR A 1 71 ? -15.177 -13.165 18.265 1.00 54.31 71 THR A O 1
ATOM 567 N N . PRO A 1 72 ? -15.949 -14.708 19.709 1.00 56.00 72 PRO A N 1
ATOM 568 C CA . PRO A 1 72 ? -14.671 -15.406 19.868 1.00 56.00 72 PRO A CA 1
ATOM 569 C C . PRO A 1 72 ? -14.101 -16.016 18.573 1.00 56.00 72 PRO A C 1
ATOM 571 O O . PRO A 1 72 ? -12.937 -16.402 18.577 1.00 56.00 72 PRO A O 1
ATOM 574 N N . ASP A 1 73 ? -14.875 -16.050 17.484 1.00 57.56 73 ASP A N 1
ATOM 575 C CA . ASP A 1 73 ? -14.502 -16.642 16.191 1.00 57.56 73 ASP A CA 1
ATOM 576 C C . ASP A 1 73 ? -13.858 -15.656 15.191 1.00 57.56 73 ASP A C 1
ATOM 578 O O . ASP A 1 73 ? -13.645 -16.011 14.033 1.00 57.56 73 ASP A O 1
ATOM 582 N N . SER A 1 74 ? -13.538 -14.418 15.595 1.00 55.94 74 SER A N 1
ATOM 583 C CA . SER A 1 74 ? -12.840 -13.479 14.700 1.00 55.94 74 SER A CA 1
ATOM 584 C C . SER A 1 74 ? -11.374 -13.903 14.491 1.00 55.94 74 SER A C 1
ATOM 586 O O . SER A 1 74 ? -10.654 -14.065 15.482 1.00 55.94 74 SER A O 1
ATOM 588 N N . PRO A 1 75 ? -10.895 -14.055 13.238 1.00 57.56 75 PRO A N 1
ATOM 589 C CA . PRO A 1 75 ? -9.537 -14.520 12.944 1.00 57.56 75 PRO A CA 1
ATOM 590 C C . PRO A 1 75 ? -8.458 -13.530 13.399 1.00 57.56 75 PRO A C 1
ATOM 592 O O . PRO A 1 75 ? -7.342 -13.943 13.716 1.00 57.56 75 PRO A O 1
ATOM 595 N N . VAL A 1 76 ? -8.791 -12.238 13.484 1.00 62.66 76 VAL A N 1
ATOM 596 C CA . VAL A 1 76 ? -7.942 -11.221 14.106 1.00 62.66 76 VAL A CA 1
ATOM 597 C C . VAL A 1 76 ? -8.580 -10.754 15.399 1.00 62.66 76 VAL A C 1
ATOM 599 O O . VAL A 1 76 ? -9.751 -10.377 15.480 1.00 62.66 76 VAL A O 1
ATOM 602 N N . VAL A 1 77 ? -7.758 -10.806 16.436 1.00 61.62 77 VAL A N 1
ATOM 603 C CA . VAL A 1 77 ? -8.136 -10.537 17.808 1.00 61.62 77 VAL A CA 1
ATOM 604 C C . VAL A 1 77 ? -7.473 -9.221 18.217 1.00 61.62 77 VAL A C 1
ATOM 606 O O . VAL A 1 77 ? -6.411 -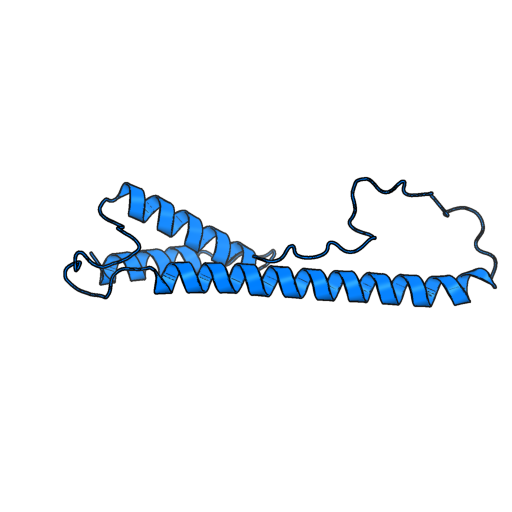9.210 18.833 1.00 61.62 77 VAL A O 1
ATOM 609 N N . LEU A 1 78 ? -8.087 -8.095 17.845 1.00 72.06 78 LEU A N 1
ATOM 610 C CA . LEU A 1 78 ? -7.700 -6.769 18.343 1.00 72.06 78 LEU A CA 1
ATOM 611 C C . LEU A 1 78 ? -8.311 -6.571 19.737 1.00 72.06 78 LEU A C 1
ATOM 613 O O . LEU A 1 78 ? -9.389 -6.005 19.886 1.00 72.06 78 LEU A O 1
ATOM 617 N N . ARG A 1 79 ? -7.667 -7.155 20.754 1.00 68.44 79 ARG A N 1
ATOM 618 C CA . ARG A 1 79 ? -8.194 -7.228 22.132 1.00 68.44 79 ARG A CA 1
ATOM 619 C C . ARG A 1 79 ? -7.778 -6.083 23.042 1.00 68.44 79 ARG A C 1
ATOM 621 O O . ARG A 1 79 ? -8.429 -5.870 24.059 1.00 68.44 79 ARG A O 1
ATOM 628 N N . ASP A 1 80 ? -6.687 -5.409 22.716 1.00 79.50 80 ASP A N 1
ATOM 629 C CA . ASP A 1 80 ? -6.091 -4.365 23.538 1.00 79.50 80 ASP A CA 1
ATOM 630 C C . ASP A 1 80 ? -5.707 -3.146 22.695 1.00 79.50 80 ASP A C 1
ATOM 632 O O . ASP A 1 80 ? -5.600 -3.207 21.466 1.00 79.50 80 ASP A O 1
ATOM 636 N N . GLU A 1 81 ? -5.506 -2.027 23.387 1.00 83.00 81 GLU A N 1
ATOM 637 C CA . GLU A 1 81 ? -5.127 -0.738 22.803 1.00 83.00 81 GLU A CA 1
ATOM 638 C C . GLU A 1 81 ? -3.832 -0.836 21.976 1.00 83.00 81 GLU A C 1
ATOM 640 O O . GLU A 1 81 ? -3.678 -0.183 20.947 1.00 83.00 81 GLU A O 1
ATOM 645 N N . GLU A 1 82 ? -2.898 -1.698 22.387 1.00 87.12 82 GLU A N 1
ATOM 646 C CA . GLU A 1 82 ? -1.630 -1.900 21.684 1.00 87.12 82 GLU A CA 1
ATOM 647 C C . GLU A 1 82 ? -1.827 -2.598 20.330 1.00 87.12 82 GLU A C 1
ATOM 649 O O . GLU A 1 82 ? -1.187 -2.246 19.336 1.00 87.12 82 GLU A O 1
ATOM 654 N N . SER A 1 83 ? -2.715 -3.588 20.262 1.00 83.88 83 SER A N 1
ATOM 655 C CA . SER A 1 83 ? -3.074 -4.277 19.022 1.00 83.88 83 SER A CA 1
ATOM 656 C C . SER A 1 83 ? -3.806 -3.339 18.067 1.00 83.88 83 SER A C 1
ATOM 658 O O . SER A 1 83 ? -3.485 -3.318 16.878 1.00 83.88 83 SER A O 1
ATOM 660 N N . TRP A 1 84 ? -4.716 -2.510 18.586 1.00 86.31 84 TRP A N 1
ATOM 661 C CA . TRP A 1 84 ? -5.366 -1.452 17.810 1.00 86.31 84 TRP A CA 1
ATOM 662 C C . TRP A 1 84 ? -4.360 -0.438 17.271 1.00 86.31 84 TRP A C 1
ATOM 664 O O . TRP A 1 84 ? -4.365 -0.152 16.078 1.00 86.31 84 TRP A O 1
ATOM 674 N N . SER A 1 85 ? -3.437 0.040 18.105 1.00 89.06 85 SER A N 1
ATOM 675 C CA . SER A 1 85 ? -2.379 0.968 17.694 1.00 89.06 85 SER A CA 1
ATOM 676 C C . SER A 1 85 ? -1.499 0.401 16.574 1.00 89.06 85 SER A C 1
ATOM 678 O O . SER A 1 85 ? -1.232 1.080 15.576 1.00 89.06 85 SER A O 1
ATOM 680 N N . ARG A 1 86 ? -1.111 -0.879 16.673 1.00 89.12 86 ARG A N 1
ATOM 681 C CA . ARG A 1 86 ? -0.352 -1.569 15.617 1.00 89.12 86 ARG A CA 1
ATOM 682 C C . ARG A 1 86 ? -1.149 -1.702 14.321 1.00 89.12 86 ARG A C 1
ATOM 684 O O . ARG A 1 86 ? -0.604 -1.424 13.254 1.00 89.12 86 ARG A O 1
ATOM 691 N N . TRP A 1 87 ? -2.422 -2.088 14.404 1.00 90.69 87 TRP A N 1
ATOM 692 C CA . TRP A 1 87 ? -3.296 -2.185 13.234 1.00 90.69 87 TRP A CA 1
ATOM 693 C C . TRP A 1 87 ? -3.493 -0.820 12.559 1.00 90.69 87 TRP A C 1
ATOM 695 O O . TRP A 1 87 ? -3.272 -0.707 11.355 1.00 90.69 87 TRP A O 1
ATOM 705 N N . MET A 1 88 ? -3.800 0.230 13.330 1.00 90.88 88 MET A N 1
ATOM 706 C CA . MET A 1 88 ? -3.973 1.593 12.814 1.00 90.88 88 MET A CA 1
ATOM 707 C C . MET A 1 88 ? -2.701 2.093 12.128 1.00 90.88 88 MET A C 1
ATOM 709 O O . MET A 1 88 ? -2.769 2.654 11.038 1.00 90.88 88 MET A O 1
ATOM 713 N N . THR A 1 89 ? -1.533 1.841 12.727 1.00 92.50 89 THR A N 1
ATOM 714 C CA . THR A 1 89 ? -0.239 2.211 12.138 1.00 92.50 89 THR A CA 1
ATOM 715 C C . THR A 1 89 ? -0.020 1.511 10.797 1.00 92.50 89 THR A C 1
ATOM 717 O O . THR A 1 89 ? 0.380 2.156 9.827 1.00 92.50 89 THR A O 1
ATOM 720 N N . ALA A 1 90 ? -0.304 0.208 10.716 1.00 91.62 90 ALA A N 1
ATOM 721 C CA . ALA A 1 90 ? -0.160 -0.558 9.481 1.00 91.62 90 ALA A CA 1
ATOM 722 C C . ALA A 1 90 ? -1.137 -0.083 8.391 1.00 91.62 90 ALA A C 1
ATOM 724 O O . ALA A 1 90 ? -0.715 0.168 7.262 1.00 91.62 90 ALA A O 1
ATOM 725 N N . TYR A 1 91 ? -2.414 0.103 8.736 1.00 92.00 91 TYR A N 1
ATOM 726 C CA . TYR A 1 91 ? -3.448 0.571 7.811 1.00 92.00 91 TYR A CA 1
ATOM 727 C C . TYR A 1 91 ? -3.159 1.983 7.282 1.00 92.00 91 TYR A C 1
ATOM 729 O O . TYR A 1 91 ? -3.198 2.211 6.071 1.00 92.00 91 TYR A O 1
ATOM 737 N N . ALA A 1 92 ? -2.808 2.921 8.168 1.00 91.50 92 ALA A N 1
ATOM 738 C CA . ALA A 1 92 ? -2.465 4.288 7.785 1.00 91.50 92 ALA A CA 1
ATOM 739 C C . ALA A 1 92 ? -1.211 4.328 6.899 1.00 91.50 92 ALA A C 1
ATOM 741 O O . ALA A 1 92 ? -1.200 5.009 5.878 1.00 91.50 92 ALA A O 1
ATOM 742 N N . SER A 1 93 ? -0.180 3.542 7.232 1.00 91.31 93 SER A N 1
ATOM 743 C CA . SER A 1 93 ? 1.049 3.474 6.428 1.00 91.31 93 SER A CA 1
ATOM 744 C C . SER A 1 93 ? 0.781 2.955 5.014 1.00 91.31 93 SER A C 1
ATOM 746 O O . SER A 1 93 ? 1.249 3.546 4.043 1.00 91.31 93 SER A O 1
ATOM 748 N N . LEU A 1 94 ? -0.006 1.881 4.878 1.00 91.50 94 LEU A N 1
ATOM 749 C CA . LEU A 1 94 ? -0.390 1.336 3.571 1.00 91.50 94 LEU A CA 1
ATOM 750 C C . LEU A 1 94 ? -1.232 2.324 2.765 1.00 91.50 94 LEU A C 1
ATOM 752 O O . LEU A 1 94 ? -0.998 2.508 1.574 1.00 91.50 94 LEU A O 1
ATOM 756 N N . THR A 1 95 ? -2.184 2.989 3.416 1.00 90.88 95 THR A N 1
ATOM 757 C CA . THR A 1 95 ? -3.049 3.979 2.766 1.00 90.88 95 THR A CA 1
ATOM 758 C C . THR A 1 95 ? -2.253 5.190 2.282 1.00 90.88 95 THR A C 1
ATOM 760 O O . THR A 1 95 ? -2.469 5.647 1.165 1.00 90.88 95 THR A O 1
ATOM 763 N N . SER A 1 96 ? -1.273 5.647 3.066 1.00 90.06 96 SER A N 1
ATOM 764 C CA . SER A 1 96 ? -0.350 6.716 2.680 1.00 90.06 96 SER A CA 1
ATOM 765 C C . SER A 1 96 ? 0.517 6.330 1.477 1.00 90.06 96 SER A C 1
ATOM 767 O O . SER A 1 96 ? 0.623 7.103 0.527 1.00 90.06 96 SER A O 1
ATOM 769 N N . LEU A 1 97 ? 1.050 5.101 1.442 1.00 89.06 97 LEU A N 1
ATOM 770 C CA . LEU A 1 97 ? 1.787 4.586 0.279 1.00 89.06 97 LEU A CA 1
ATOM 771 C C . LEU A 1 97 ? 0.910 4.525 -0.984 1.00 89.06 97 LEU A C 1
ATOM 773 O O . LEU A 1 97 ? 1.351 4.932 -2.059 1.00 89.06 97 LEU A O 1
ATOM 777 N N . LEU A 1 98 ? -0.338 4.065 -0.850 1.00 89.81 98 LEU A N 1
ATOM 778 C CA . LEU A 1 98 ? -1.327 4.010 -1.935 1.00 89.81 98 LEU A CA 1
ATOM 779 C C . LEU A 1 98 ? -1.891 5.385 -2.329 1.00 89.81 98 LEU A C 1
ATOM 781 O O . LEU A 1 98 ? -2.598 5.495 -3.325 1.00 89.81 98 LEU A O 1
ATOM 785 N N . ALA A 1 99 ? -1.610 6.447 -1.582 1.00 87.88 99 ALA A N 1
ATOM 786 C CA . ALA A 1 99 ? -1.942 7.807 -1.995 1.00 87.88 99 ALA A CA 1
ATOM 787 C C . ALA A 1 99 ? -0.824 8.449 -2.839 1.00 87.88 99 ALA A C 1
ATOM 789 O O . ALA A 1 99 ? -1.028 9.491 -3.464 1.00 87.88 99 ALA A O 1
ATOM 790 N N . GLY A 1 100 ? 0.338 7.795 -2.928 1.00 84.44 100 GLY A N 1
ATOM 791 C CA . GLY A 1 100 ? 1.469 8.247 -3.726 1.00 84.44 100 GLY A CA 1
ATOM 792 C C . GLY A 1 100 ? 2.357 9.268 -3.000 1.00 84.44 100 GLY A C 1
ATOM 793 O O . GLY A 1 100 ? 2.313 9.383 -1.777 1.00 84.44 100 GLY A O 1
ATOM 794 N N . PRO A 1 101 ? 3.214 10.002 -3.733 1.00 80.19 101 PRO A N 1
ATOM 795 C CA . PRO A 1 101 ? 4.290 10.813 -3.148 1.00 80.19 101 PRO A CA 1
ATOM 796 C C . PRO A 1 101 ? 3.809 12.002 -2.306 1.00 80.19 101 PRO A C 1
ATOM 798 O O . PRO A 1 101 ? 4.538 12.456 -1.430 1.00 80.19 101 PRO A O 1
ATOM 801 N N . GLU A 1 102 ? 2.590 12.482 -2.544 1.00 82.69 102 GLU A N 1
ATOM 802 C CA . GLU A 1 102 ? 1.965 13.544 -1.743 1.00 82.69 102 GLU A CA 1
ATOM 803 C C . GLU A 1 102 ? 1.348 13.005 -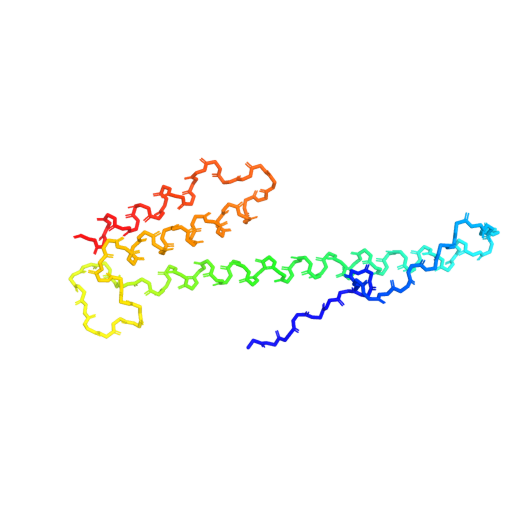0.435 1.00 82.69 102 GLU A C 1
ATOM 805 O O . GLU A 1 102 ? 0.926 13.778 0.426 1.00 82.69 102 GLU A O 1
ATOM 810 N N . GLY A 1 103 ? 1.316 11.678 -0.264 1.00 82.69 103 GLY A N 1
ATOM 811 C CA . GLY A 1 103 ? 0.695 11.002 0.867 1.00 82.69 103 GLY A CA 1
ATOM 812 C C . GLY A 1 103 ? -0.831 11.113 0.878 1.00 82.69 103 GLY A C 1
ATOM 813 O O . GLY A 1 103 ? -1.463 11.701 0.002 1.00 82.69 103 GLY A O 1
ATOM 814 N N . ASP A 1 104 ? -1.447 10.534 1.907 1.00 87.31 104 ASP A N 1
ATOM 815 C CA . ASP A 1 104 ? -2.906 10.468 2.071 1.00 87.31 104 ASP A CA 1
ATOM 816 C C . ASP A 1 104 ? -3.490 11.655 2.852 1.00 87.31 104 ASP A C 1
ATOM 818 O O . ASP A 1 104 ? -4.671 11.651 3.196 1.00 87.31 104 ASP A O 1
AT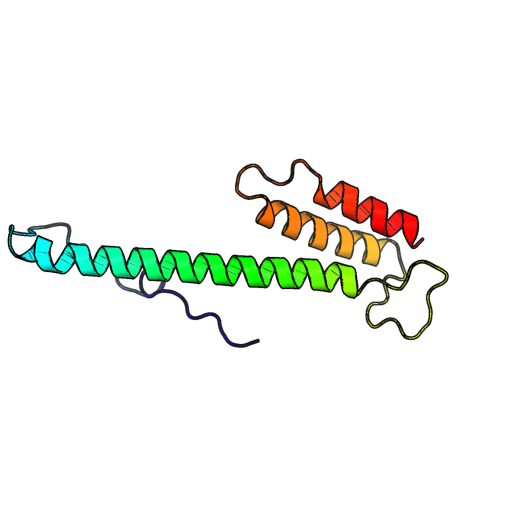OM 822 N N . SER A 1 105 ? -2.677 12.667 3.177 1.00 86.62 105 SER A N 1
ATOM 823 C CA . SER A 1 105 ? -3.074 13.803 4.027 1.00 86.62 105 SER A CA 1
ATOM 824 C C . SER A 1 105 ? -3.683 13.385 5.381 1.00 86.62 105 SER A C 1
ATOM 826 O O . SER A 1 105 ? -4.490 14.117 5.958 1.00 86.62 105 SER A O 1
ATOM 828 N N . GLY A 1 106 ? -3.314 12.206 5.898 1.00 84.62 106 GLY A N 1
ATOM 829 C CA . GLY A 1 106 ? -3.848 11.654 7.145 1.00 84.62 106 GLY A CA 1
ATOM 830 C C . GLY A 1 106 ? -5.219 10.982 7.012 1.00 84.62 106 GLY A C 1
ATOM 831 O O . GLY A 1 106 ? -5.829 10.662 8.033 1.00 84.62 106 GLY A O 1
ATOM 832 N N . TYR A 1 107 ? -5.717 10.758 5.792 1.00 88.12 107 TYR A N 1
ATOM 833 C CA . TYR A 1 107 ? -6.978 10.054 5.541 1.00 88.12 107 TYR A CA 1
ATOM 834 C C . TYR A 1 107 ? -6.989 8.646 6.154 1.00 88.12 107 TYR A C 1
ATOM 836 O O . TYR A 1 107 ? -7.921 8.299 6.876 1.00 88.12 107 TYR A O 1
ATOM 844 N N . GLY A 1 108 ? -5.932 7.858 5.947 1.00 86.94 108 GLY A N 1
ATOM 845 C CA . GLY A 1 108 ? -5.824 6.497 6.461 1.00 86.94 108 GLY A CA 1
ATOM 846 C C . GLY A 1 108 ? -5.821 6.439 7.985 1.00 86.94 108 GLY A C 1
ATOM 847 O O . GLY A 1 108 ? -6.432 5.548 8.563 1.00 86.94 108 GLY A O 1
ATOM 848 N N . GLU A 1 109 ? -5.205 7.415 8.657 1.00 89.19 109 GLU A N 1
ATOM 849 C CA . GLU A 1 109 ? -5.270 7.517 10.119 1.00 89.19 109 GLU A CA 1
ATOM 850 C C . GLU A 1 109 ? -6.689 7.855 10.604 1.00 89.19 109 GLU A C 1
ATOM 852 O O . GLU A 1 109 ? -7.170 7.278 11.581 1.00 89.19 109 GLU A O 1
ATOM 857 N N . GLN A 1 110 ? -7.377 8.783 9.933 1.00 89.44 110 GLN A N 1
ATOM 858 C CA . GLN A 1 110 ? -8.748 9.161 10.286 1.00 89.44 110 GLN A CA 1
ATOM 859 C C . GLN A 1 110 ? -9.722 7.996 10.101 1.00 89.44 110 GLN A C 1
ATOM 861 O O . GLN A 1 110 ? -10.538 7.737 10.986 1.00 89.44 110 GLN A O 1
ATOM 866 N N . GLU A 1 111 ? -9.608 7.272 8.990 1.00 88.94 111 GLU A N 1
ATOM 867 C CA . GLU A 1 111 ? -10.435 6.102 8.708 1.00 88.94 111 GLU A CA 1
ATOM 868 C C . GLU A 1 111 ? -10.139 4.954 9.683 1.00 88.94 111 GLU A C 1
ATOM 870 O O . GLU A 1 111 ? -11.065 4.363 10.235 1.00 88.94 111 GLU A O 1
ATOM 875 N N . ALA A 1 112 ? -8.867 4.717 10.020 1.00 87.00 112 ALA A N 1
ATOM 876 C CA . ALA A 1 112 ? -8.492 3.725 11.026 1.00 87.00 112 ALA A CA 1
ATOM 877 C C . ALA A 1 112 ? -9.078 4.041 12.416 1.00 87.00 112 ALA A C 1
ATOM 879 O O . ALA A 1 112 ? -9.594 3.153 13.098 1.00 87.00 112 ALA A O 1
ATOM 880 N N . ARG A 1 113 ? -9.050 5.315 12.831 1.00 87.94 113 ARG A N 1
ATOM 881 C CA . ARG A 1 113 ? -9.685 5.761 14.084 1.00 87.94 113 ARG A CA 1
ATOM 882 C C . ARG A 1 113 ? -11.201 5.608 14.045 1.00 87.94 113 ARG A C 1
ATOM 884 O O . ARG A 1 113 ? -11.796 5.272 15.066 1.00 87.94 113 ARG A O 1
ATOM 891 N N . HIS A 1 114 ? -11.826 5.862 12.897 1.00 88.38 114 HIS A N 1
ATOM 892 C CA . HIS A 1 114 ? -13.262 5.670 12.727 1.00 88.38 114 HIS A CA 1
ATOM 893 C C . HIS A 1 114 ? -13.652 4.195 12.901 1.00 88.38 114 HIS A C 1
ATOM 895 O O . HIS A 1 114 ? -14.563 3.894 13.671 1.00 88.38 114 HIS A O 1
ATOM 901 N N . GLU A 1 115 ? -12.915 3.276 12.271 1.00 85.69 115 GLU A N 1
ATOM 902 C CA . GLU A 1 115 ? -13.123 1.830 12.426 1.00 85.69 115 GLU A CA 1
ATOM 903 C C . GLU A 1 115 ? -12.940 1.366 13.876 1.00 85.69 115 GLU A C 1
ATOM 905 O O . GLU A 1 115 ? -13.757 0.597 14.384 1.00 85.69 115 GLU A O 1
ATOM 910 N N . MET A 1 116 ? -11.923 1.879 14.577 1.00 83.12 116 MET A N 1
ATOM 911 C CA . MET A 1 116 ? -11.729 1.608 16.004 1.00 83.12 116 MET A CA 1
ATOM 912 C C . MET A 1 116 ? -12.924 2.094 16.839 1.00 83.12 116 MET A C 1
ATOM 914 O O . MET A 1 116 ? -13.446 1.338 17.651 1.00 83.12 116 MET A O 1
ATOM 918 N N . GLN A 1 117 ? -13.405 3.323 16.619 1.00 84.50 117 GLN A N 1
ATOM 919 C CA . GLN A 1 117 ? -14.549 3.888 17.350 1.00 84.50 117 GLN A CA 1
ATOM 920 C C . GLN A 1 117 ? -15.864 3.142 17.102 1.00 84.50 117 GLN A C 1
ATOM 922 O O . GLN A 1 117 ? -16.705 3.089 17.992 1.00 84.50 117 GLN A O 1
ATOM 927 N N . MET A 1 118 ? -16.071 2.587 15.905 1.00 81.44 118 MET A N 1
ATOM 928 C CA . MET A 1 118 ? -17.277 1.807 15.604 1.00 81.44 118 MET A CA 1
ATOM 929 C C . MET A 1 118 ? -17.277 0.415 16.248 1.00 81.44 118 MET A C 1
ATOM 931 O O . MET A 1 118 ? -18.335 -0.209 16.353 1.00 81.44 118 MET A O 1
ATOM 935 N N . ARG A 1 119 ? -16.101 -0.097 16.630 1.00 75.75 119 ARG A N 1
ATOM 936 C CA . ARG A 1 119 ? -15.899 -1.493 17.050 1.00 75.75 119 ARG A CA 1
ATOM 937 C C . ARG A 1 119 ? -15.441 -1.639 18.508 1.00 75.75 119 ARG A C 1
ATOM 939 O O . ARG A 1 119 ? -15.336 -2.772 18.978 1.00 75.75 119 ARG A O 1
ATOM 946 N N . HIS A 1 120 ? -15.189 -0.527 19.199 1.00 63.88 120 HIS A N 1
ATOM 947 C CA . HIS A 1 120 ? -14.821 -0.435 20.616 1.00 63.88 120 HIS A CA 1
ATOM 948 C C . HIS A 1 120 ? -15.995 0.084 21.462 1.00 63.88 120 HIS A C 1
ATOM 950 O O . HIS A 1 120 ? -16.063 -0.286 22.660 1.00 63.88 120 HIS A O 1
#

pLDDT: mean 77.13, std 13.94, range [46.25, 92.81]

Sequence (120 aa):
MDEIPVPHMLDPDRLVVNSRGDFADHDQAEFVPHLENALRESCEYGQRLWHELDAVRAYLLDSLPPAGPSTPDSPVVLRDEESWSRWMTAYASLTSLLAGPEGDSGYGEQEARHEMQMRH